Protein AF-A0A367U5B1-F1 (afdb_monomer_lite)

Secondary structure (DSSP, 8-state):
--HHHHHHHHHHHTT---HHHHHHHTT--HHHHHHHHTT----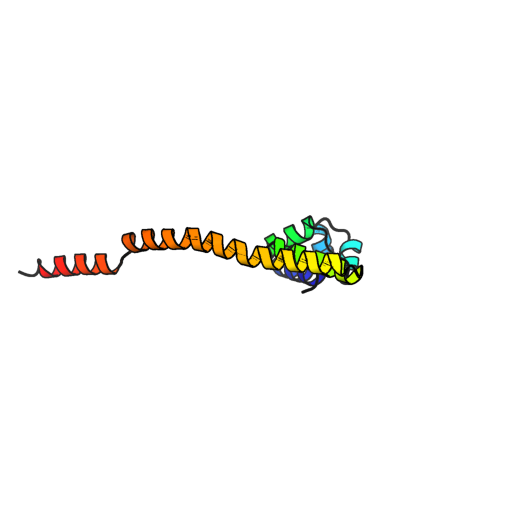HHHHHHHHHHHT--HHHHHHHHHHHHHHHHT-HHHHHHHHHHHHHHHHHHHHHHHHHHHHHHHHHHHHS-HHHHHHHHHHHHHHT--

InterPro domains:
  IPR001387 Cro/C1-type, helix-turn-helix domain [PF01381] (7-60)
  IPR001387 Cro/C1-type, helix-turn-helix domain [PS50943] (21-61)
  IPR010982 Lambda repressor-like, DNA-binding domain superfamily [G3DSA:1.10.260.40] (2-76)
  IPR010982 Lambda repressor-like, DNA-binding domain superfamily [SSF47413] (5-62)

Radius of gyration: 25.12 Å; chains: 1; bounding box: 67×59×39 Å

Foldseek 3Di:
DAQLVLLVLLCVLVVHDDPVVSCVVLVHDPVQSVCSVVQAADDLVSLQVSCVSSVHDSLVSSLNRQLSVCVVVVVPVSNVVSVVVSVVVVVVVVVVCCVVVVVVVVVVCVVPVPVVVVVVVVVVVVVVPD

Structure (mmCIF, N/CA/C/O backbone):
data_AF-A0A367U5B1-F1
#
_entry.id   AF-A0A367U5B1-F1
#
loop_
_atom_site.group_PDB
_atom_site.id
_atom_site.type_symbol
_atom_site.label_atom_id
_atom_site.label_alt_id
_atom_site.label_comp_id
_atom_site.label_asym_id
_atom_site.label_entity_id
_atom_site.label_seq_id
_atom_site.pdbx_PDB_ins_code
_atom_site.Cartn_x
_atom_site.Cartn_y
_atom_site.Cartn_z
_atom_site.occupancy
_atom_site.B_iso_or_equiv
_atom_site.auth_seq_id
_atom_site.auth_comp_id
_atom_site.auth_asym_id
_atom_site.auth_atom_id
_atom_site.pdbx_PDB_model_num
ATOM 1 N N . MET A 1 1 ? -2.451 7.354 -9.451 1.00 80.94 1 MET A N 1
ATOM 2 C CA . MET A 1 1 ? -2.624 7.050 -8.018 1.00 80.94 1 MET A CA 1
ATOM 3 C C . MET A 1 1 ? -1.299 7.280 -7.313 1.00 80.94 1 MET A C 1
ATOM 5 O O . MET A 1 1 ? -0.272 6.917 -7.873 1.00 80.94 1 MET A O 1
ATOM 9 N N . LYS A 1 2 ? -1.303 7.927 -6.149 1.00 92.31 2 LYS A N 1
ATOM 10 C CA . LYS A 1 2 ? -0.135 8.187 -5.298 1.00 92.31 2 LYS A CA 1
ATOM 11 C C . LYS A 1 2 ? -0.117 7.231 -4.098 1.00 92.31 2 LYS A C 1
ATOM 13 O O . LYS A 1 2 ? -1.170 6.721 -3.720 1.00 92.31 2 LYS A O 1
ATOM 18 N N . PRO A 1 3 ? 1.035 7.042 -3.429 1.00 95.81 3 PRO A N 1
ATOM 19 C CA . PRO A 1 3 ? 1.119 6.202 -2.231 1.00 95.81 3 PRO A CA 1
ATOM 20 C C . PRO A 1 3 ? 0.156 6.613 -1.107 1.00 95.81 3 PRO A C 1
ATOM 22 O O . PRO A 1 3 ? -0.369 5.759 -0.402 1.00 95.81 3 PRO A O 1
ATOM 25 N N . TYR A 1 4 ? -0.115 7.912 -0.949 1.00 96.75 4 TYR A N 1
ATOM 26 C CA . TYR A 1 4 ? -1.077 8.386 0.048 1.00 96.75 4 TYR A CA 1
ATOM 27 C C . TYR A 1 4 ? -2.526 7.989 -0.285 1.00 96.75 4 TYR A C 1
ATOM 29 O O . TYR A 1 4 ? -3.295 7.702 0.627 1.00 96.75 4 TYR A O 1
ATOM 37 N N . ASP A 1 5 ? -2.882 7.851 -1.565 1.00 96.62 5 ASP A N 1
ATOM 38 C CA . ASP A 1 5 ? -4.222 7.406 -1.969 1.00 96.62 5 ASP A CA 1
ATOM 39 C C . ASP A 1 5 ? -4.493 5.964 -1.494 1.00 96.62 5 ASP A C 1
ATOM 41 O O . ASP A 1 5 ? -5.621 5.628 -1.140 1.00 96.62 5 ASP A O 1
ATOM 45 N N . LEU A 1 6 ? -3.457 5.113 -1.418 1.00 96.44 6 LEU A N 1
ATOM 46 C CA . LEU A 1 6 ? -3.562 3.758 -0.854 1.00 96.44 6 LEU A CA 1
ATOM 47 C C . LEU A 1 6 ? -3.936 3.805 0.636 1.00 96.44 6 LEU A C 1
ATOM 49 O O . LEU A 1 6 ? -4.793 3.048 1.090 1.00 96.44 6 LEU A O 1
ATOM 53 N N . ILE A 1 7 ? -3.340 4.734 1.392 1.00 96.56 7 ILE A N 1
ATOM 54 C CA . ILE A 1 7 ? -3.664 4.968 2.808 1.00 96.56 7 ILE A CA 1
ATOM 55 C C . ILE A 1 7 ? -5.114 5.446 2.946 1.00 96.56 7 ILE A C 1
ATOM 57 O O . ILE A 1 7 ? -5.822 5.014 3.856 1.00 96.56 7 ILE A O 1
ATOM 61 N N . GLU A 1 8 ? -5.582 6.320 2.055 1.00 96.88 8 GLU A N 1
ATOM 62 C CA . GLU A 1 8 ? -6.962 6.808 2.092 1.00 96.88 8 GLU A CA 1
ATOM 63 C C . GLU A 1 8 ? -7.980 5.714 1.774 1.00 96.88 8 GLU A C 1
ATOM 65 O O . GLU A 1 8 ? -8.981 5.597 2.485 1.00 96.88 8 GLU A O 1
ATOM 70 N N . GLN A 1 9 ? -7.708 4.865 0.785 1.00 96.69 9 GLN A N 1
ATOM 71 C CA . GLN A 1 9 ? -8.562 3.715 0.484 1.00 96.69 9 GLN A CA 1
ATOM 72 C C . GLN A 1 9 ? -8.572 2.700 1.628 1.00 96.69 9 GLN A C 1
ATOM 74 O O . GLN A 1 9 ? -9.640 2.226 2.018 1.00 96.69 9 GLN A O 1
ATOM 79 N N . TYR A 1 10 ? -7.415 2.424 2.235 1.00 96.69 10 TYR A N 1
ATOM 80 C CA . TYR A 1 10 ? -7.322 1.586 3.432 1.00 96.69 10 TYR A CA 1
ATOM 81 C C . TYR A 1 10 ? -8.174 2.149 4.577 1.00 96.69 10 TYR A C 1
ATOM 83 O O . TYR A 1 10 ? -8.984 1.438 5.178 1.00 96.69 10 TYR A O 1
ATOM 91 N N . LYS A 1 11 ? -8.041 3.455 4.837 1.00 96.19 11 LYS A N 1
ATOM 92 C CA . LYS A 1 11 ? -8.796 4.188 5.862 1.00 96.19 11 LYS A CA 1
ATOM 93 C C . LYS A 1 11 ? -10.302 4.055 5.647 1.00 96.19 11 LYS A C 1
ATOM 95 O O . LYS A 1 11 ? -11.025 3.750 6.594 1.00 96.19 11 LYS A O 1
ATOM 100 N N . GLN A 1 12 ? -10.763 4.234 4.410 1.00 96.31 12 GLN A N 1
ATOM 101 C CA . GLN A 1 12 ? -12.170 4.074 4.038 1.00 96.31 12 GLN A CA 1
ATOM 102 C C . GLN A 1 12 ? -12.644 2.628 4.226 1.00 96.31 12 GLN A C 1
ATOM 104 O O . GLN A 1 12 ? -13.667 2.404 4.870 1.00 96.31 12 GLN A O 1
ATOM 109 N N . LYS A 1 13 ? -11.881 1.643 3.738 1.00 95.75 13 LYS A N 1
ATOM 110 C CA . LYS A 1 13 ? -12.228 0.215 3.814 1.00 95.75 13 LYS A CA 1
ATOM 111 C C . LYS A 1 13 ? -12.357 -0.289 5.252 1.00 95.75 13 LYS A C 1
ATOM 113 O O . LYS A 1 13 ? -13.244 -1.084 5.545 1.00 95.75 13 LYS A O 1
ATOM 118 N N . LYS A 1 14 ? -11.491 0.185 6.150 1.00 95.06 14 LYS A N 1
ATOM 119 C CA . LYS A 1 14 ? -11.511 -0.150 7.583 1.00 95.06 14 LYS A CA 1
ATOM 120 C C . LYS A 1 14 ? -12.458 0.729 8.411 1.00 95.06 14 LYS A C 1
ATOM 122 O O . LYS A 1 14 ? -12.608 0.491 9.605 1.00 95.06 14 LYS A O 1
ATOM 127 N N . GLY A 1 15 ? -13.084 1.749 7.818 1.00 94.69 15 GLY A N 1
ATOM 128 C CA . GLY A 1 15 ? -13.951 2.688 8.542 1.00 94.69 15 GLY A CA 1
ATOM 129 C C . GLY A 1 15 ? -13.205 3.553 9.567 1.00 94.69 15 GLY A C 1
ATOM 130 O O . GLY A 1 15 ? -13.787 3.996 10.560 1.00 94.69 15 GLY A O 1
ATOM 131 N N . LEU A 1 16 ? -11.908 3.790 9.358 1.00 95.19 16 LEU A N 1
ATOM 132 C CA . LEU A 1 16 ? -11.067 4.550 10.277 1.00 95.19 16 LEU A CA 1
ATOM 133 C C . LEU A 1 16 ? -11.271 6.055 10.080 1.00 95.19 16 LEU A C 1
ATOM 135 O O . LEU A 1 16 ? -11.315 6.566 8.965 1.00 95.19 16 LEU A O 1
ATOM 139 N N . ARG A 1 17 ? -11.353 6.797 11.189 1.00 91.62 17 ARG A N 1
ATOM 140 C CA . ARG A 1 17 ? -11.651 8.242 11.168 1.00 91.62 17 ARG A CA 1
ATOM 141 C C . ARG A 1 17 ? -10.422 9.149 11.144 1.00 91.62 17 ARG A C 1
ATOM 143 O O . ARG A 1 17 ? -10.571 10.359 11.026 1.00 91.62 17 ARG A O 1
ATOM 150 N N . SER A 1 18 ? -9.214 8.605 11.305 1.00 94.00 18 SER A N 1
ATOM 151 C CA . SER A 1 18 ? -7.999 9.423 11.360 1.00 94.00 18 SER A CA 1
ATOM 152 C C . SER A 1 18 ? -6.770 8.703 10.827 1.00 94.00 18 SER A C 1
ATOM 154 O O . SER A 1 18 ? -6.632 7.490 10.973 1.00 94.00 18 SER A O 1
ATOM 156 N N . ASP A 1 19 ? -5.834 9.485 10.299 1.00 92.75 19 ASP A N 1
ATOM 157 C CA . ASP A 1 19 ? -4.525 9.013 9.843 1.00 92.75 19 ASP A CA 1
ATOM 158 C C . ASP A 1 19 ? -3.713 8.399 10.998 1.00 92.75 19 ASP A C 1
ATOM 160 O O . ASP A 1 19 ? -2.970 7.444 10.807 1.00 92.75 19 ASP A O 1
ATOM 164 N N . ASN A 1 20 ? -3.921 8.879 12.229 1.00 93.38 20 ASN A N 1
ATOM 165 C CA . ASN A 1 20 ? -3.318 8.295 13.429 1.00 93.38 20 ASN A CA 1
ATOM 166 C C . ASN A 1 20 ? -3.839 6.884 13.731 1.00 93.38 20 ASN A C 1
ATOM 168 O O . ASN A 1 20 ? -3.088 6.057 14.244 1.00 93.38 20 ASN A O 1
ATOM 172 N N . ALA A 1 21 ? -5.113 6.609 13.439 1.00 95.38 21 ALA A N 1
ATOM 173 C CA . ALA A 1 21 ? -5.674 5.271 13.595 1.00 95.38 21 ALA A CA 1
ATOM 174 C C . ALA A 1 21 ? -5.093 4.315 12.545 1.00 95.38 21 ALA A C 1
ATOM 176 O O . ALA A 1 21 ? -4.710 3.202 12.890 1.00 95.38 21 ALA A O 1
ATOM 177 N N . VAL A 1 22 ? -4.929 4.790 11.305 1.00 95.94 22 VAL A N 1
ATOM 178 C CA . VAL A 1 22 ? -4.253 4.032 10.239 1.00 95.94 22 VAL A CA 1
ATOM 179 C C . VAL A 1 22 ? -2.797 3.749 10.608 1.00 95.94 22 VAL A C 1
ATOM 181 O O . VAL A 1 22 ? -2.346 2.616 10.484 1.00 95.94 22 VAL A O 1
ATOM 184 N N . ALA A 1 23 ? -2.081 4.751 11.131 1.00 95.38 23 ALA A N 1
ATOM 185 C CA . ALA A 1 23 ? -0.707 4.595 11.601 1.00 95.38 23 ALA A CA 1
ATOM 186 C C . AL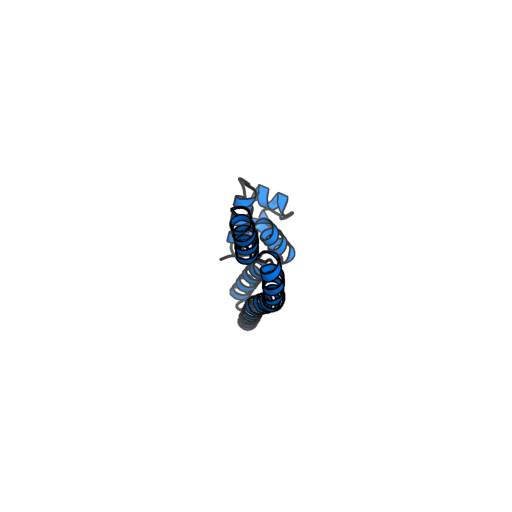A A 1 23 ? -0.600 3.467 12.637 1.00 95.38 23 ALA A C 1
ATOM 188 O O . ALA A 1 23 ? 0.244 2.587 12.517 1.00 95.38 23 ALA A O 1
ATOM 189 N N . LYS A 1 24 ? -1.507 3.458 13.623 1.00 95.25 24 LYS A N 1
ATOM 190 C CA . LYS A 1 24 ? -1.534 2.439 14.675 1.00 95.25 24 LYS A CA 1
ATOM 191 C C . LYS A 1 24 ? -1.811 1.038 14.125 1.00 95.25 24 LYS A C 1
ATOM 193 O O . LYS A 1 24 ? -1.158 0.101 14.568 1.00 95.25 24 LYS A O 1
ATOM 198 N N . GLU A 1 25 ? -2.753 0.891 13.194 1.00 94.69 25 GLU A N 1
ATOM 199 C CA . GLU A 1 25 ? -3.059 -0.417 12.598 1.00 94.69 25 GLU A CA 1
ATOM 200 C C . GLU A 1 25 ? -1.913 -0.965 11.748 1.00 94.69 25 GLU A C 1
ATOM 202 O O . GLU A 1 25 ? -1.595 -2.144 11.850 1.00 94.69 25 GLU A O 1
ATOM 207 N N . LEU A 1 26 ? -1.271 -0.114 10.946 1.00 93.31 26 LEU A N 1
ATOM 208 C CA . LEU A 1 26 ? -0.163 -0.515 10.075 1.00 93.31 26 LEU A CA 1
ATOM 209 C C . LEU A 1 26 ? 1.188 -0.580 10.809 1.00 93.31 26 LEU A C 1
ATOM 211 O O . LEU A 1 26 ? 2.218 -0.802 10.181 1.00 93.31 26 LEU A O 1
ATOM 215 N N . GLY A 1 27 ? 1.223 -0.331 12.124 1.00 94.81 27 GLY A N 1
ATOM 216 C CA . GLY A 1 27 ? 2.474 -0.267 12.890 1.00 94.81 27 GLY A CA 1
ATOM 217 C C . GLY A 1 27 ? 3.405 0.878 12.465 1.00 94.81 27 GLY A C 1
ATOM 218 O O . GLY A 1 27 ? 4.607 0.839 12.721 1.00 94.81 27 GLY A O 1
ATOM 219 N N . LEU A 1 28 ? 2.865 1.908 11.812 1.00 95.00 28 LEU A N 1
ATOM 220 C CA . LEU A 1 28 ? 3.591 3.076 11.331 1.00 95.00 28 LEU A CA 1
ATOM 221 C C . LEU A 1 28 ? 3.586 4.203 12.367 1.00 95.00 28 LEU A C 1
ATOM 223 O O . LEU A 1 28 ? 2.649 4.392 13.144 1.00 95.00 28 LEU A O 1
ATOM 227 N N . THR A 1 29 ? 4.629 5.030 12.342 1.00 96.12 29 THR A N 1
ATOM 228 C CA . THR A 1 29 ? 4.634 6.271 13.122 1.00 96.12 29 THR A CA 1
ATOM 229 C C . THR A 1 29 ? 3.768 7.335 12.444 1.00 96.12 29 THR A C 1
ATOM 231 O O . THR A 1 29 ? 3.573 7.336 11.227 1.00 96.12 29 THR A O 1
ATOM 234 N N . ARG A 1 30 ? 3.293 8.320 13.217 1.00 94.62 30 ARG A N 1
ATOM 235 C CA . ARG A 1 30 ? 2.586 9.490 12.658 1.00 94.62 30 ARG A CA 1
ATOM 236 C C . ARG A 1 30 ? 3.449 10.250 11.646 1.00 94.62 30 ARG A C 1
ATOM 238 O O . ARG A 1 30 ? 2.947 10.722 10.631 1.00 94.62 30 ARG A O 1
ATOM 245 N N . GLY A 1 31 ? 4.753 10.331 11.922 1.00 94.56 31 GLY A N 1
ATOM 246 C CA . GLY A 1 31 ? 5.738 10.926 11.024 1.00 94.56 31 GLY A CA 1
ATOM 247 C C . GLY A 1 31 ? 5.844 10.174 9.699 1.00 94.56 31 GLY A C 1
ATOM 248 O O . GLY A 1 31 ? 5.903 10.818 8.659 1.00 94.56 31 GLY A O 1
ATOM 249 N N . ALA A 1 32 ? 5.777 8.838 9.714 1.00 94.56 32 ALA A N 1
ATOM 250 C CA . ALA A 1 32 ? 5.778 8.035 8.493 1.00 94.56 32 ALA A CA 1
ATOM 251 C C . ALA A 1 32 ? 4.542 8.314 7.622 1.00 94.56 32 ALA A C 1
ATOM 253 O O . ALA A 1 32 ? 4.689 8.572 6.431 1.00 94.56 32 ALA A O 1
ATOM 254 N N . ILE A 1 33 ? 3.337 8.361 8.206 1.00 95.56 33 ILE A N 1
ATOM 255 C CA . ILE A 1 33 ? 2.120 8.717 7.450 1.00 95.56 33 ILE A CA 1
ATOM 256 C C . ILE A 1 33 ? 2.211 10.140 6.885 1.00 95.56 33 ILE A C 1
ATOM 258 O O . ILE A 1 33 ? 1.886 10.366 5.719 1.00 95.56 33 ILE A O 1
ATOM 262 N N . SER A 1 34 ? 2.696 11.094 7.685 1.00 95.38 34 SER A N 1
ATOM 263 C CA . SER A 1 34 ? 2.910 12.474 7.235 1.00 95.38 34 SER A CA 1
ATOM 264 C C . SER A 1 34 ? 3.916 12.548 6.082 1.00 95.38 34 SER A C 1
ATOM 266 O O . SER A 1 34 ? 3.664 13.204 5.074 1.00 95.38 34 SER A O 1
ATOM 268 N N . ALA A 1 35 ? 5.025 11.809 6.169 1.00 94.62 35 ALA A N 1
ATOM 269 C CA . ALA A 1 35 ? 6.011 11.734 5.098 1.00 94.62 35 ALA A CA 1
ATOM 270 C C . ALA A 1 35 ? 5.382 11.219 3.799 1.00 94.62 35 ALA A C 1
ATOM 272 O O . ALA A 1 35 ? 5.584 11.827 2.751 1.00 94.62 35 ALA A O 1
ATOM 273 N N . VAL A 1 36 ? 4.565 10.161 3.861 1.00 95.25 36 VAL A N 1
ATOM 274 C CA . VAL A 1 36 ? 3.840 9.634 2.690 1.00 95.25 36 VAL A CA 1
ATOM 275 C C . VAL A 1 36 ? 2.870 10.670 2.115 1.00 95.25 36 VAL A C 1
ATOM 277 O O . VAL A 1 36 ? 2.826 10.866 0.901 1.00 95.25 36 VAL A O 1
ATOM 280 N N . LYS A 1 37 ? 2.148 11.401 2.972 1.00 93.88 37 LYS A N 1
ATOM 281 C CA . LYS A 1 37 ? 1.249 12.494 2.564 1.00 93.88 37 LYS A CA 1
ATOM 282 C C . LYS A 1 37 ? 1.971 13.599 1.790 1.00 93.88 37 LYS A C 1
ATOM 284 O O . LYS A 1 37 ? 1.415 14.159 0.849 1.00 93.88 37 LYS A O 1
ATOM 289 N N . HIS A 1 38 ? 3.221 13.877 2.150 1.00 92.88 38 HIS A N 1
ATOM 290 C CA . HIS A 1 38 ? 4.076 14.866 1.492 1.00 92.88 38 HIS A CA 1
ATOM 291 C C . HIS A 1 38 ? 4.936 14.284 0.356 1.00 92.88 38 HIS A C 1
ATOM 293 O O . HIS A 1 38 ? 5.942 14.874 -0.029 1.00 92.88 38 HIS A O 1
ATOM 299 N N . GLY A 1 39 ? 4.533 13.143 -0.212 1.00 88.44 39 GLY A N 1
ATOM 300 C CA . GLY A 1 39 ? 5.176 12.545 -1.384 1.00 88.44 39 GLY A CA 1
ATOM 301 C C . GLY A 1 39 ? 6.184 11.442 -1.066 1.00 88.44 39 GLY A C 1
ATOM 302 O O . GLY A 1 39 ? 6.797 10.904 -1.980 1.00 88.44 39 GLY A O 1
ATOM 303 N N . GLY A 1 40 ? 6.355 11.065 0.200 1.00 91.81 40 GLY A N 1
ATOM 304 C CA . GLY A 1 40 ? 7.078 9.858 0.592 1.00 91.81 40 GLY A CA 1
ATOM 305 C C . GLY A 1 40 ? 6.435 8.578 0.042 1.00 91.81 40 GLY A C 1
ATOM 306 O O . GLY A 1 40 ? 5.302 8.576 -0.437 1.00 91.81 40 GLY A O 1
ATOM 307 N N . SER A 1 41 ? 7.160 7.464 0.127 1.00 92.94 41 SER A N 1
ATOM 308 C CA . SER A 1 41 ? 6.655 6.143 -0.262 1.00 92.94 41 SER A CA 1
ATOM 309 C C . SER A 1 41 ? 6.454 5.252 0.959 1.00 92.94 41 SER A C 1
ATOM 311 O O . SER A 1 41 ? 7.096 5.441 1.993 1.00 92.94 41 SER A O 1
ATOM 313 N N . LEU A 1 42 ? 5.586 4.254 0.820 1.00 94.12 42 LEU A N 1
ATOM 314 C CA . LEU A 1 42 ? 5.455 3.167 1.786 1.00 94.12 42 LEU A CA 1
ATOM 315 C C . LEU A 1 42 ? 6.576 2.136 1.589 1.00 94.12 42 LEU A C 1
ATOM 317 O O . LEU A 1 42 ? 7.190 2.068 0.518 1.00 94.12 42 LEU A O 1
ATOM 321 N N . SER A 1 43 ? 6.832 1.325 2.619 1.00 94.19 43 SER A N 1
ATOM 322 C CA . SER A 1 43 ? 7.627 0.104 2.450 1.00 94.19 43 SER A CA 1
ATOM 323 C C . SER A 1 43 ? 6.843 -0.933 1.637 1.00 94.19 43 SER A C 1
ATOM 325 O O . SER A 1 43 ? 5.621 -0.828 1.502 1.00 94.19 43 SER A O 1
ATOM 327 N N . VAL A 1 44 ? 7.540 -1.935 1.099 1.00 93.50 44 VAL A N 1
ATOM 328 C CA . VAL A 1 44 ? 6.919 -2.994 0.285 1.00 93.50 44 VAL A CA 1
ATOM 329 C C . VAL A 1 44 ? 5.887 -3.764 1.107 1.00 93.50 44 VAL A C 1
ATOM 331 O O . VAL A 1 44 ? 4.779 -3.998 0.641 1.00 93.50 44 VAL A O 1
ATOM 334 N N . GLU A 1 45 ? 6.217 -4.072 2.357 1.00 94.75 45 GLU A N 1
ATOM 335 C CA . GLU A 1 45 ? 5.386 -4.835 3.291 1.00 94.75 45 GLU A CA 1
ATOM 336 C C . GLU A 1 45 ? 4.096 -4.079 3.629 1.00 94.75 45 GLU A C 1
ATOM 338 O O . GLU A 1 45 ? 3.008 -4.654 3.641 1.00 94.75 45 GLU A O 1
ATOM 343 N N . ASN A 1 46 ? 4.201 -2.764 3.846 1.00 96.31 46 ASN A N 1
ATOM 344 C CA . ASN A 1 46 ? 3.044 -1.919 4.128 1.00 96.31 46 ASN A CA 1
ATOM 345 C C . ASN A 1 46 ? 2.148 -1.752 2.899 1.00 96.31 46 ASN A C 1
ATOM 347 O O . ASN A 1 46 ? 0.928 -1.827 3.019 1.00 96.31 46 ASN A O 1
ATOM 351 N N . ALA A 1 47 ? 2.741 -1.551 1.719 1.00 95.94 47 ALA A N 1
ATOM 352 C CA . ALA A 1 47 ? 1.995 -1.475 0.466 1.00 95.94 47 ALA A CA 1
ATOM 353 C C . ALA A 1 47 ? 1.244 -2.786 0.183 1.00 95.94 47 ALA A C 1
ATOM 355 O O . ALA A 1 47 ? 0.066 -2.748 -0.165 1.00 95.94 47 ALA A O 1
ATOM 356 N N . TRP A 1 48 ? 1.898 -3.927 0.411 1.00 95.94 48 TRP A N 1
ATOM 357 C CA . TRP A 1 48 ? 1.301 -5.254 0.278 1.00 95.94 48 TRP A CA 1
ATOM 358 C C . TRP A 1 48 ? 0.125 -5.451 1.240 1.00 95.94 48 TRP A C 1
ATOM 360 O O . TRP A 1 48 ? -0.978 -5.778 0.814 1.00 95.94 48 TRP A O 1
ATOM 370 N N . THR A 1 49 ? 0.334 -5.167 2.527 1.00 95.94 49 THR A N 1
ATOM 371 C CA . THR A 1 49 ? -0.707 -5.290 3.564 1.00 95.94 49 THR A CA 1
ATOM 372 C C . THR A 1 49 ? -1.922 -4.416 3.250 1.00 95.94 49 THR A C 1
ATOM 374 O O . THR A 1 49 ? -3.068 -4.839 3.405 1.00 95.94 49 THR A O 1
ATOM 377 N N . ILE A 1 50 ? -1.692 -3.184 2.784 1.00 96.62 50 ILE A N 1
ATOM 378 C CA . ILE A 1 50 ? -2.777 -2.294 2.368 1.00 96.62 50 ILE A CA 1
ATOM 379 C C . ILE A 1 50 ? -3.551 -2.900 1.193 1.00 96.62 50 ILE A C 1
ATOM 381 O O . ILE A 1 50 ? -4.783 -2.906 1.236 1.00 96.62 50 ILE A O 1
ATOM 385 N N . ALA A 1 51 ? -2.849 -3.422 0.182 1.00 95.69 51 ALA A N 1
ATOM 38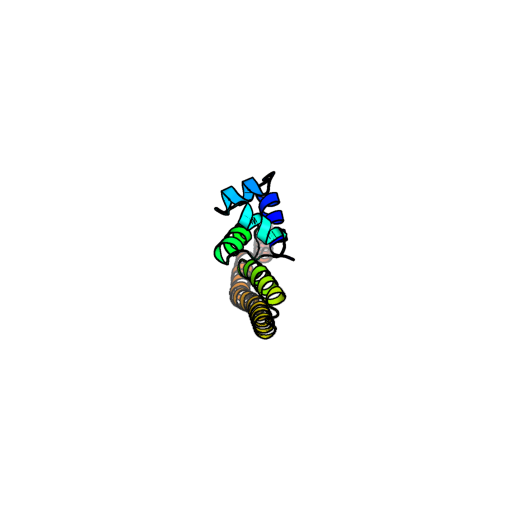6 C CA . ALA A 1 51 ? -3.446 -4.008 -1.015 1.00 95.69 51 ALA A CA 1
ATOM 387 C C . ALA A 1 51 ? -4.394 -5.168 -0.685 1.00 95.69 51 ALA A C 1
ATOM 389 O O . ALA A 1 51 ? -5.539 -5.173 -1.140 1.00 95.69 51 ALA A O 1
ATOM 390 N N . GLU A 1 52 ? -3.957 -6.085 0.183 1.00 94.25 52 GLU A N 1
ATOM 391 C CA . GLU A 1 52 ? -4.762 -7.227 0.634 1.00 94.25 52 GLU A CA 1
ATOM 392 C C . GLU A 1 52 ? -6.076 -6.784 1.286 1.00 94.25 52 GLU A C 1
ATOM 394 O O . GLU A 1 52 ? -7.130 -7.375 1.053 1.00 94.25 52 GLU A O 1
ATOM 399 N N . VAL A 1 53 ? -6.044 -5.704 2.069 1.00 95.62 53 VAL A N 1
ATOM 400 C CA . VAL A 1 53 ? -7.239 -5.182 2.742 1.00 95.62 53 VAL A CA 1
ATOM 401 C C . VAL A 1 53 ? -8.190 -4.488 1.770 1.00 95.62 53 VAL A C 1
ATOM 403 O O . VAL A 1 53 ? -9.409 -4.664 1.871 1.00 95.62 53 VAL A O 1
ATOM 406 N N . ILE A 1 54 ? -7.670 -3.676 0.848 1.00 95.31 54 ILE A N 1
ATOM 407 C CA . ILE A 1 54 ? -8.511 -2.936 -0.106 1.00 95.31 54 ILE A CA 1
ATOM 408 C C . ILE A 1 54 ? -8.993 -3.814 -1.270 1.00 95.31 54 ILE A C 1
ATOM 410 O O . ILE A 1 54 ? -9.950 -3.433 -1.943 1.00 95.31 54 ILE A O 1
ATOM 414 N N . GLY A 1 55 ? -8.412 -5.006 -1.448 1.00 90.56 55 GLY A N 1
ATOM 415 C CA . GLY A 1 55 ? -8.718 -5.928 -2.545 1.00 90.56 55 GLY A CA 1
ATOM 416 C C . GLY A 1 55 ? -8.034 -5.545 -3.860 1.00 90.56 55 GLY A C 1
ATOM 417 O O . GLY A 1 55 ? -8.578 -5.813 -4.926 1.00 90.56 55 GLY A O 1
ATOM 418 N N . MET A 1 56 ? -6.880 -4.879 -3.779 1.00 90.94 56 MET A N 1
ATOM 419 C CA . MET A 1 56 ? -6.021 -4.532 -4.915 1.00 90.94 56 MET A CA 1
ATOM 420 C C . MET A 1 56 ? -4.933 -5.597 -5.077 1.00 90.94 56 MET A C 1
ATOM 422 O O . MET A 1 56 ? -4.521 -6.207 -4.091 1.00 90.94 56 MET A O 1
ATOM 426 N N . ASP A 1 57 ? -4.434 -5.797 -6.299 1.00 89.50 57 ASP A N 1
ATOM 427 C CA . ASP A 1 57 ? -3.249 -6.630 -6.524 1.00 89.50 57 ASP A CA 1
ATOM 428 C C . ASP A 1 57 ? -2.048 -6.059 -5.736 1.00 89.50 57 ASP A C 1
ATOM 430 O O . ASP A 1 57 ? -1.668 -4.899 -5.947 1.00 89.50 57 ASP A O 1
ATOM 434 N N . PRO A 1 58 ? -1.412 -6.833 -4.835 1.00 91.31 58 PRO A N 1
ATOM 435 C CA . PRO A 1 58 ? -0.237 -6.370 -4.105 1.00 91.31 58 PRO A CA 1
ATOM 436 C C . PRO A 1 58 ? 0.900 -5.879 -5.004 1.00 91.31 58 PRO A C 1
ATOM 438 O O . PRO A 1 58 ? 1.600 -4.927 -4.642 1.00 91.31 58 PRO A O 1
ATOM 441 N N . ALA A 1 59 ? 1.066 -6.462 -6.195 1.00 88.12 59 ALA A N 1
ATOM 442 C CA . ALA A 1 59 ? 2.068 -6.005 -7.154 1.00 88.12 59 ALA A CA 1
ATOM 443 C C . ALA A 1 59 ? 1.792 -4.570 -7.633 1.00 88.12 59 ALA A C 1
ATOM 445 O O . ALA A 1 59 ? 2.730 -3.785 -7.798 1.00 88.12 59 ALA A O 1
ATOM 446 N N . GLU A 1 60 ? 0.520 -4.201 -7.801 1.00 89.38 60 GLU A N 1
ATOM 447 C CA . GLU A 1 60 ? 0.098 -2.851 -8.185 1.00 89.38 60 GLU A CA 1
ATOM 448 C C . GLU A 1 60 ? 0.379 -1.833 -7.082 1.00 89.38 60 GLU A C 1
ATOM 450 O O . GLU A 1 60 ? 0.999 -0.798 -7.342 1.00 89.38 60 GLU A O 1
ATOM 455 N N . ALA A 1 61 ? 0.039 -2.148 -5.832 1.00 93.00 61 ALA A N 1
ATOM 456 C CA . ALA A 1 61 ? 0.327 -1.262 -4.705 1.00 93.00 61 ALA A CA 1
ATOM 457 C C . ALA A 1 61 ? 1.836 -1.015 -4.524 1.00 93.00 61 ALA A C 1
ATOM 459 O O . ALA A 1 61 ? 2.274 0.121 -4.295 1.00 93.00 61 ALA A O 1
ATOM 460 N N . VAL A 1 62 ? 2.655 -2.063 -4.667 1.00 92.06 62 VAL A N 1
ATOM 461 C CA . VAL A 1 62 ? 4.121 -1.950 -4.610 1.00 92.06 62 VAL A CA 1
ATOM 462 C C . VAL A 1 62 ? 4.654 -1.126 -5.782 1.00 92.06 62 VAL A C 1
ATOM 464 O O . VAL A 1 62 ? 5.508 -0.258 -5.576 1.00 92.06 62 VAL A O 1
ATOM 467 N N . ALA A 1 63 ? 4.135 -1.335 -6.994 1.00 88.44 63 ALA A N 1
ATOM 468 C CA . ALA A 1 63 ? 4.528 -0.568 -8.171 1.00 88.44 63 ALA A CA 1
ATOM 469 C C . ALA A 1 63 ? 4.221 0.927 -8.007 1.00 88.44 63 ALA A C 1
ATOM 471 O O . ALA A 1 63 ? 5.102 1.748 -8.260 1.00 88.44 63 ALA A O 1
ATOM 472 N N . ILE A 1 64 ? 3.036 1.289 -7.499 1.00 91.12 64 ILE A N 1
ATOM 473 C CA . ILE A 1 64 ? 2.672 2.684 -7.186 1.00 91.12 64 ILE A CA 1
ATOM 474 C C . ILE A 1 64 ? 3.719 3.319 -6.261 1.00 91.12 64 ILE A C 1
ATOM 476 O O . ILE A 1 64 ? 4.180 4.436 -6.506 1.00 91.12 64 ILE A O 1
ATOM 480 N N . CYS A 1 65 ? 4.142 2.596 -5.220 1.00 92.88 65 CYS A N 1
ATOM 481 C CA . CYS A 1 65 ? 5.142 3.088 -4.272 1.00 92.88 65 CYS A CA 1
ATOM 482 C C . CYS A 1 65 ? 6.527 3.257 -4.903 1.00 92.88 65 CYS A C 1
ATOM 484 O O . CYS A 1 65 ? 7.205 4.251 -4.632 1.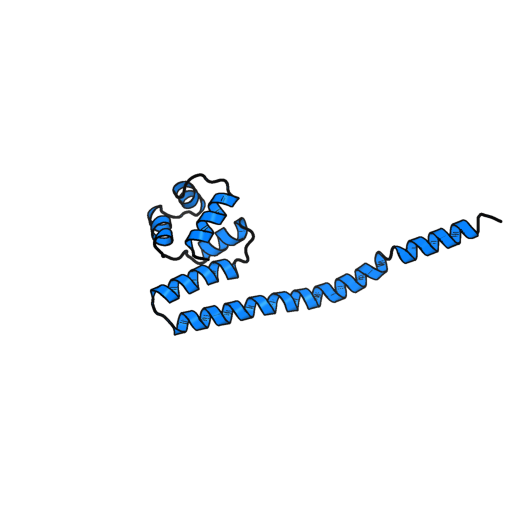00 92.88 65 CYS A O 1
ATOM 486 N N . LYS A 1 66 ? 6.951 2.312 -5.748 1.00 88.81 66 LYS A N 1
ATOM 487 C CA . LYS A 1 66 ? 8.267 2.336 -6.402 1.00 88.81 66 LYS A CA 1
ATOM 488 C C . LYS A 1 66 ? 8.365 3.374 -7.509 1.00 88.81 66 LYS A C 1
ATOM 490 O O . LYS A 1 66 ? 9.381 4.056 -7.591 1.00 88.81 66 LYS A O 1
ATOM 495 N N . ILE A 1 67 ? 7.306 3.551 -8.293 1.00 86.88 67 ILE A N 1
ATOM 496 C CA . ILE A 1 67 ? 7.227 4.607 -9.306 1.00 86.88 67 ILE A CA 1
ATOM 497 C C . ILE A 1 67 ? 7.315 5.976 -8.623 1.00 86.88 67 ILE A C 1
ATOM 499 O O . ILE A 1 67 ? 8.189 6.763 -8.968 1.00 86.88 67 ILE A O 1
ATOM 503 N N . ALA A 1 68 ? 6.521 6.219 -7.574 1.00 88.12 68 ALA A N 1
ATOM 504 C CA . ALA A 1 68 ? 6.571 7.479 -6.826 1.00 88.12 68 ALA A CA 1
ATOM 505 C C . ALA A 1 68 ? 7.930 7.733 -6.139 1.00 88.12 68 ALA A C 1
ATOM 507 O O . ALA A 1 68 ? 8.330 8.878 -5.926 1.00 88.12 68 ALA A O 1
ATOM 508 N N . GLN A 1 69 ? 8.650 6.673 -5.757 1.00 88.44 69 GLN A N 1
ATOM 509 C CA . GLN A 1 69 ? 10.012 6.786 -5.239 1.00 88.44 69 GLN A CA 1
ATOM 510 C C . GLN A 1 69 ? 10.997 7.205 -6.340 1.00 88.44 69 GLN A C 1
ATOM 512 O O . GLN A 1 69 ? 11.752 8.151 -6.125 1.00 88.44 69 GLN A O 1
ATOM 517 N N . ALA A 1 70 ? 10.957 6.541 -7.498 1.00 84.31 70 ALA A N 1
ATOM 518 C CA . ALA A 1 70 ? 11.845 6.810 -8.629 1.00 84.31 70 ALA A CA 1
ATOM 519 C C . ALA A 1 70 ? 11.639 8.216 -9.221 1.00 84.31 70 ALA A C 1
ATOM 521 O O . ALA A 1 70 ? 12.613 8.907 -9.517 1.00 84.31 70 ALA A O 1
ATOM 522 N N . GLU A 1 71 ? 10.386 8.679 -9.309 1.00 83.19 71 GLU A N 1
ATOM 523 C CA . GLU A 1 71 ? 10.048 10.041 -9.756 1.00 83.19 71 GLU A CA 1
ATOM 524 C C . GLU A 1 71 ? 10.698 11.118 -8.877 1.00 83.19 71 GLU A C 1
ATOM 526 O O . GLU A 1 71 ? 11.139 12.147 -9.381 1.00 83.19 71 GLU A O 1
ATOM 531 N N . ARG A 1 72 ? 10.804 10.881 -7.562 1.00 83.31 72 ARG A N 1
ATOM 532 C CA . ARG A 1 72 ? 11.451 11.823 -6.634 1.00 83.31 72 ARG A CA 1
ATOM 533 C C . ARG A 1 72 ? 12.967 11.784 -6.681 1.00 83.31 72 ARG A C 1
ATOM 535 O O . ARG A 1 72 ? 13.598 12.808 -6.449 1.00 83.31 72 ARG A O 1
ATOM 542 N N . SER A 1 73 ? 13.554 10.610 -6.896 1.00 83.06 73 SER A N 1
ATOM 543 C CA . SER A 1 73 ? 15.009 10.474 -6.969 1.00 83.06 73 SER A CA 1
ATOM 544 C C . SER A 1 73 ? 15.578 10.878 -8.328 1.00 83.06 73 SER A C 1
ATOM 546 O O . SER A 1 73 ? 16.790 10.799 -8.494 1.00 83.06 73 SER A O 1
ATOM 548 N N . HIS A 1 74 ? 14.731 11.296 -9.282 1.00 78.31 74 HIS A N 1
ATOM 549 C CA . HIS A 1 74 ? 15.103 11.522 -10.684 1.00 78.31 74 HIS A CA 1
ATOM 550 C C . HIS A 1 74 ? 15.833 10.313 -11.295 1.00 78.31 74 HIS A C 1
ATOM 552 O O . HIS A 1 74 ? 16.701 10.452 -12.154 1.00 78.31 74 HIS A O 1
ATOM 558 N N . ASP A 1 75 ? 15.483 9.112 -10.826 1.00 77.25 75 ASP A N 1
ATOM 559 C CA . ASP A 1 75 ? 16.061 7.860 -11.306 1.00 77.25 75 ASP A CA 1
ATOM 560 C C . ASP A 1 75 ? 15.253 7.373 -12.510 1.00 77.25 75 ASP A C 1
ATOM 562 O O . ASP A 1 75 ? 14.326 6.563 -12.401 1.00 77.25 75 ASP A O 1
ATOM 566 N N . GLU A 1 76 ? 15.582 7.940 -13.668 1.00 74.25 76 GLU A N 1
ATOM 567 C CA . GLU A 1 76 ? 14.903 7.656 -14.930 1.00 74.25 76 GLU A CA 1
ATOM 568 C C . GLU A 1 76 ? 15.052 6.175 -15.329 1.00 74.25 76 GLU A C 1
ATOM 570 O O . GLU A 1 76 ? 14.120 5.571 -15.864 1.00 74.25 76 GLU A O 1
ATOM 575 N N . GLU A 1 77 ? 16.193 5.551 -15.017 1.00 73.12 77 GLU A N 1
ATOM 576 C CA . GLU A 1 77 ? 16.455 4.140 -15.314 1.00 73.12 77 GLU A CA 1
ATOM 577 C C . GLU A 1 77 ? 15.602 3.222 -14.429 1.00 73.12 77 GLU A C 1
ATOM 579 O O . GLU A 1 77 ? 14.886 2.346 -14.935 1.00 73.12 77 GLU A O 1
ATOM 584 N N . GLY A 1 78 ? 15.585 3.472 -13.116 1.00 69.62 78 GLY A N 1
ATOM 585 C CA . GLY A 1 78 ? 14.739 2.748 -12.169 1.00 69.62 78 GLY A CA 1
ATOM 586 C C . GLY A 1 78 ? 13.252 2.857 -12.509 1.00 69.62 78 GLY A C 1
ATOM 587 O O . GLY A 1 78 ? 12.531 1.853 -12.485 1.00 69.62 78 GLY A O 1
ATOM 588 N N . LEU A 1 79 ? 12.786 4.043 -12.907 1.00 72.31 79 LEU A N 1
ATOM 589 C CA . LEU A 1 79 ? 11.401 4.275 -13.323 1.00 72.31 79 LEU A CA 1
ATOM 590 C C . LEU A 1 79 ? 11.003 3.395 -14.518 1.00 72.31 79 LEU A C 1
ATOM 592 O O . LEU A 1 79 ? 9.957 2.739 -14.490 1.00 72.31 79 LEU A O 1
ATOM 596 N N . GLN A 1 80 ? 11.831 3.360 -15.566 1.00 73.88 80 GLN A N 1
ATOM 597 C CA . GLN A 1 80 ? 11.561 2.568 -16.772 1.00 73.88 80 GLN A CA 1
ATOM 598 C C . GLN A 1 80 ? 11.560 1.068 -16.478 1.00 73.88 80 GLN A C 1
ATOM 600 O O . GLN A 1 80 ? 10.715 0.324 -16.981 1.00 73.88 80 GLN A O 1
ATOM 605 N N . VAL A 1 81 ? 12.470 0.624 -15.616 1.00 78.12 81 VAL A N 1
ATOM 606 C CA . VAL A 1 81 ? 12.559 -0.763 -15.170 1.00 78.12 81 VAL A CA 1
ATOM 607 C C . VAL A 1 81 ? 11.289 -1.202 -14.431 1.00 78.12 81 VAL A C 1
ATOM 609 O O . VAL A 1 81 ? 10.733 -2.262 -14.738 1.00 78.12 81 VAL A O 1
ATOM 612 N N . TRP A 1 82 ? 10.800 -0.396 -13.487 1.00 72.00 82 TRP A N 1
ATOM 613 C CA . TRP A 1 82 ? 9.577 -0.709 -12.742 1.00 72.00 82 TRP A CA 1
ATOM 614 C C . TRP A 1 82 ? 8.331 -0.655 -13.624 1.00 72.00 82 TRP A C 1
ATOM 616 O O . TRP A 1 82 ? 7.498 -1.560 -13.544 1.00 72.00 82 TRP A O 1
ATOM 626 N N . LYS A 1 83 ? 8.238 0.325 -14.532 1.00 75.56 83 LYS A N 1
ATOM 627 C CA . LYS A 1 83 ? 7.149 0.402 -15.519 1.00 75.56 83 LYS A CA 1
ATOM 628 C C . LYS A 1 83 ? 7.090 -0.847 -16.403 1.00 75.56 83 LYS A C 1
ATOM 630 O O . LYS A 1 83 ? 6.019 -1.432 -16.553 1.00 75.56 83 LYS A O 1
ATOM 635 N N . ARG A 1 84 ? 8.233 -1.307 -16.932 1.00 75.31 84 ARG A N 1
ATOM 636 C CA . ARG A 1 84 ? 8.304 -2.533 -17.753 1.00 75.31 84 ARG A CA 1
ATOM 637 C C . ARG A 1 84 ? 7.917 -3.784 -16.971 1.00 75.31 84 ARG A C 1
ATOM 639 O O . ARG A 1 84 ? 7.149 -4.601 -17.470 1.00 75.31 84 ARG A O 1
ATOM 646 N N . ARG A 1 85 ? 8.426 -3.940 -15.743 1.00 72.94 85 ARG A N 1
ATOM 647 C CA . ARG A 1 85 ? 8.096 -5.092 -14.886 1.00 72.94 85 ARG A CA 1
ATOM 648 C C . ARG A 1 85 ? 6.604 -5.154 -14.568 1.00 72.94 85 ARG A C 1
ATOM 650 O O . ARG A 1 85 ? 6.024 -6.231 -14.629 1.00 72.94 85 ARG A O 1
ATOM 657 N N . PHE A 1 86 ? 5.978 -4.009 -14.311 1.00 71.31 86 PHE A N 1
ATOM 658 C CA . PHE A 1 86 ? 4.547 -3.948 -14.028 1.00 71.31 86 PHE A CA 1
ATOM 659 C C . PHE A 1 86 ? 3.677 -4.344 -15.235 1.00 71.31 86 PHE A C 1
ATOM 661 O O . PHE A 1 86 ? 2.748 -5.137 -15.092 1.00 71.31 86 PHE A O 1
ATOM 668 N N . GLN A 1 87 ? 4.027 -3.877 -16.439 1.00 68.81 87 GLN A N 1
ATOM 669 C CA . GLN A 1 87 ? 3.337 -4.256 -17.683 1.00 68.81 87 GLN A CA 1
ATOM 670 C C . GLN A 1 87 ? 3.461 -5.755 -18.017 1.00 68.81 87 GLN A C 1
ATOM 672 O O . GLN A 1 87 ? 2.586 -6.324 -18.665 1.00 68.81 87 GLN A O 1
ATOM 677 N N . ALA A 1 88 ? 4.541 -6.413 -17.590 1.00 63.00 88 ALA A N 1
ATOM 678 C CA . ALA A 1 88 ? 4.743 -7.840 -17.837 1.00 63.00 88 ALA A CA 1
ATOM 679 C C . ALA A 1 88 ? 3.900 -8.738 -16.907 1.00 63.00 88 ALA A C 1
ATOM 681 O O . ALA A 1 88 ? 3.429 -9.796 -17.332 1.00 63.00 88 ALA A O 1
ATOM 682 N N . VAL A 1 89 ? 3.681 -8.326 -15.653 1.00 61.78 89 VAL A N 1
ATOM 683 C CA . VAL A 1 89 ? 2.909 -9.101 -14.659 1.00 61.78 89 VAL A CA 1
ATOM 684 C C . VAL A 1 89 ? 1.413 -9.111 -14.993 1.00 61.78 89 VAL A C 1
ATOM 686 O O . VAL A 1 89 ? 0.773 -10.160 -14.940 1.00 61.78 89 VAL A O 1
ATOM 689 N N . THR A 1 90 ? 0.870 -7.980 -15.446 1.00 58.56 90 THR A N 1
ATOM 690 C CA . THR A 1 90 ? -0.549 -7.854 -15.831 1.00 58.56 90 THR A CA 1
ATOM 691 C C . THR A 1 90 ? -0.927 -8.735 -17.027 1.00 58.56 90 THR A C 1
ATOM 693 O O . THR A 1 90 ? -2.031 -9.273 -17.066 1.00 58.56 90 THR A O 1
ATOM 696 N N . HIS A 1 91 ? -0.013 -8.959 -17.977 1.00 54.19 91 HIS A N 1
ATOM 697 C CA . HIS A 1 91 ? -0.269 -9.844 -19.121 1.00 54.19 91 HIS A CA 1
ATOM 698 C C . HIS A 1 91 ? -0.064 -11.337 -18.819 1.00 54.19 91 HIS A C 1
ATOM 700 O O . HIS A 1 91 ? -0.701 -12.178 -19.451 1.00 54.19 91 HIS A O 1
ATOM 706 N N . SER A 1 92 ? 0.812 -11.689 -17.876 1.00 54.28 92 SER A N 1
ATOM 707 C CA . SER A 1 92 ? 1.188 -13.088 -17.616 1.00 54.28 92 SER A CA 1
ATOM 708 C C . SER A 1 92 ? 0.228 -13.821 -16.676 1.00 54.28 92 SER A C 1
ATOM 710 O O . SER A 1 92 ? -0.003 -15.014 -16.851 1.00 54.28 92 SER A O 1
ATOM 712 N N . ALA A 1 93 ? -0.406 -13.131 -15.724 1.00 54.97 93 ALA A N 1
ATOM 713 C CA . ALA A 1 93 ? -1.425 -13.759 -14.881 1.00 54.97 93 ALA A CA 1
ATOM 714 C C . ALA A 1 93 ? -2.684 -14.141 -15.688 1.00 54.97 93 ALA A C 1
ATOM 716 O O . ALA A 1 93 ? -3.206 -15.248 -15.547 1.00 54.97 93 ALA A O 1
ATOM 717 N N . ALA A 1 94 ? -3.135 -13.267 -16.594 1.00 56.81 94 ALA A N 1
ATOM 718 C CA . ALA A 1 94 ? -4.321 -13.504 -17.418 1.00 56.81 94 ALA A CA 1
ATOM 719 C C . ALA A 1 94 ? -4.169 -14.715 -18.360 1.00 56.81 94 ALA A C 1
ATOM 721 O O . ALA A 1 94 ? -5.133 -15.450 -18.578 1.00 56.81 94 ALA A O 1
ATOM 722 N N . THR A 1 95 ? -2.966 -14.965 -18.888 1.00 58.94 95 THR A N 1
ATOM 723 C CA . THR A 1 95 ? -2.710 -16.113 -19.772 1.00 58.94 95 THR A CA 1
ATOM 724 C C . THR A 1 95 ? -2.711 -17.438 -19.018 1.00 58.94 95 THR A C 1
ATOM 726 O O . THR A 1 95 ? -3.298 -18.401 -19.506 1.00 58.94 95 THR A O 1
ATOM 729 N N . VAL A 1 96 ? -2.143 -17.500 -17.809 1.00 59.66 96 VAL A N 1
ATOM 730 C CA . VAL A 1 96 ? -2.164 -18.726 -16.989 1.00 59.66 96 VAL A CA 1
ATOM 731 C C . VAL A 1 96 ? -3.588 -19.068 -16.542 1.00 59.66 96 VAL A C 1
ATOM 733 O O . VAL A 1 96 ? -4.014 -20.214 -16.684 1.00 59.66 96 VAL A O 1
ATOM 736 N N . PHE A 1 97 ? -4.364 -18.082 -16.078 1.00 57.91 97 PHE A N 1
ATOM 737 C CA . PHE A 1 97 ? -5.768 -18.311 -15.718 1.00 57.91 97 PHE A CA 1
ATOM 738 C C . PHE A 1 97 ? -6.629 -18.681 -16.930 1.00 57.91 97 PHE A C 1
ATOM 740 O O . PHE A 1 97 ? -7.466 -19.573 -16.816 1.00 57.91 97 PHE A O 1
ATOM 747 N N . GLY A 1 98 ? -6.398 -18.075 -18.099 1.00 59.09 98 GLY A N 1
ATOM 748 C CA . GLY A 1 98 ? -7.071 -18.459 -19.341 1.00 59.09 98 GLY A CA 1
ATOM 749 C C . GLY A 1 98 ? -6.802 -19.916 -19.729 1.00 59.09 98 GLY A C 1
ATOM 750 O O . GLY A 1 98 ? -7.736 -20.651 -20.033 1.00 59.09 98 GLY A O 1
ATOM 751 N N . LEU A 1 99 ? -5.549 -20.372 -19.643 1.00 59.59 99 LEU A N 1
ATOM 752 C CA . LEU A 1 99 ? -5.173 -21.742 -20.014 1.00 59.59 99 LEU A CA 1
ATOM 753 C C . LEU A 1 99 ? -5.749 -22.818 -19.082 1.00 59.59 99 LEU A C 1
ATOM 755 O O . LEU A 1 99 ? -5.989 -23.931 -19.539 1.00 59.59 99 LEU A O 1
ATOM 759 N N . ILE A 1 100 ? -5.995 -22.504 -17.806 1.00 60.50 100 ILE A N 1
ATOM 760 C CA . ILE A 1 100 ? -6.586 -23.451 -16.843 1.00 60.50 100 ILE A CA 1
ATOM 761 C C . ILE A 1 100 ? -8.120 -23.362 -16.844 1.00 60.50 100 ILE A C 1
ATOM 763 O O . ILE A 1 100 ? -8.801 -24.382 -16.747 1.00 60.50 100 ILE A O 1
ATOM 767 N N . ALA A 1 101 ? -8.689 -22.163 -16.988 1.00 57.94 101 ALA A N 1
ATOM 768 C CA . ALA A 1 101 ? -10.136 -21.973 -16.955 1.00 57.94 101 ALA A CA 1
ATOM 769 C C . ALA A 1 101 ? -10.829 -22.503 -18.221 1.00 57.94 101 ALA A C 1
ATOM 771 O O . ALA A 1 101 ? -11.898 -23.095 -18.110 1.00 57.94 101 ALA A O 1
ATOM 772 N N . ILE A 1 102 ? -10.237 -22.338 -19.411 1.00 58.53 102 ILE A N 1
ATOM 773 C CA . ILE A 1 102 ? -10.834 -22.800 -20.680 1.00 58.53 102 ILE A CA 1
ATOM 774 C C . ILE A 1 102 ? -11.140 -24.315 -20.681 1.00 58.53 102 ILE A C 1
ATOM 776 O O . ILE A 1 102 ? -12.283 -24.667 -20.978 1.00 58.53 102 ILE A O 1
ATOM 780 N N . PRO A 1 103 ? -10.210 -25.226 -20.323 1.00 59.22 103 PRO A N 1
ATOM 781 C CA . PRO A 1 103 ? -10.530 -26.654 -20.261 1.00 59.22 103 PRO A CA 1
ATOM 782 C C . PRO A 1 103 ? -11.489 -26.996 -19.110 1.00 59.22 103 PRO A C 1
ATOM 784 O O . PRO A 1 103 ? -12.331 -27.876 -19.265 1.00 59.22 103 PRO A O 1
ATOM 787 N N . TYR A 1 104 ? -11.433 -26.268 -17.989 1.00 60.03 104 TYR A N 1
ATOM 788 C CA . TYR A 1 104 ? -12.337 -26.493 -16.858 1.00 60.03 104 TYR A CA 1
ATOM 789 C C . TYR A 1 104 ? -13.801 -26.160 -17.200 1.00 60.03 104 TYR A C 1
ATOM 791 O O . TYR A 1 104 ? -14.706 -26.920 -16.861 1.00 60.03 104 TYR A O 1
ATOM 799 N N . TRP A 1 105 ? -14.058 -25.070 -17.934 1.00 57.25 105 TRP A N 1
ATOM 800 C CA . TRP A 1 105 ? -15.410 -24.746 -18.410 1.00 57.25 105 TRP A CA 1
ATOM 801 C C . TRP A 1 105 ? -15.919 -25.736 -19.465 1.00 57.25 105 TRP A C 1
ATOM 803 O O . TRP A 1 105 ? -17.118 -26.014 -19.489 1.00 57.25 105 TRP A O 1
ATOM 813 N N . ALA A 1 106 ? -15.032 -26.304 -20.291 1.00 58.75 106 ALA A N 1
ATOM 814 C CA . ALA A 1 106 ? -15.401 -27.341 -21.254 1.00 58.75 106 ALA A CA 1
ATOM 815 C C . ALA A 1 106 ? -15.885 -28.629 -20.558 1.00 58.75 106 ALA A C 1
ATOM 817 O O . ALA A 1 106 ? -16.941 -29.148 -20.910 1.00 58.75 106 ALA A O 1
ATOM 818 N N . GLU A 1 107 ? -15.188 -29.103 -19.519 1.00 56.38 107 GLU A N 1
ATOM 819 C CA . GLU A 1 107 ? -15.606 -30.300 -18.763 1.00 56.38 107 GLU A CA 1
ATOM 820 C C . GLU A 1 107 ? -16.879 -30.085 -17.923 1.00 56.38 107 GLU A C 1
ATOM 822 O O . GLU A 1 107 ? -17.657 -31.019 -17.706 1.00 56.38 107 GLU A O 1
ATOM 827 N N . VAL A 1 108 ? -17.118 -28.865 -17.433 1.00 58.47 108 VAL A N 1
ATOM 828 C CA . VAL A 1 108 ? -18.305 -28.541 -16.621 1.00 58.47 108 VAL A CA 1
ATOM 829 C C . VAL A 1 108 ? -19.558 -28.343 -17.487 1.00 58.47 108 VAL A C 1
ATOM 831 O O . VAL A 1 108 ? -20.657 -28.702 -17.051 1.00 58.47 108 VAL A O 1
ATOM 834 N N . ALA A 1 109 ? -19.419 -27.843 -18.721 1.00 58.81 109 ALA A N 1
ATOM 835 C CA . ALA A 1 109 ? -20.537 -27.663 -19.652 1.00 58.81 109 ALA A CA 1
ATOM 836 C C . ALA A 1 109 ? -21.232 -28.990 -20.011 1.00 58.81 109 ALA A C 1
ATOM 838 O O . ALA A 1 109 ? -22.463 -29.045 -20.032 1.00 58.81 109 ALA A O 1
ATOM 839 N N . ASP A 1 110 ? -20.471 -30.074 -20.192 1.00 55.53 110 ASP A N 1
ATOM 840 C CA . ASP A 1 110 ? -21.031 -31.401 -20.486 1.00 55.53 110 ASP A CA 1
ATOM 841 C C . ASP A 1 110 ? -21.832 -31.984 -19.310 1.00 55.53 110 ASP A C 1
ATOM 843 O O . ASP A 1 110 ? -22.828 -32.681 -19.513 1.00 55.53 110 ASP A O 1
ATOM 847 N N . LYS A 1 111 ? -21.454 -31.672 -18.062 1.00 56.78 111 LYS A N 1
ATOM 848 C CA . LYS A 1 111 ? -22.142 -32.192 -16.864 1.00 56.78 111 LYS A CA 1
ATOM 849 C C . LYS A 1 111 ? -23.371 -31.382 -16.447 1.00 56.78 111 LYS A C 1
ATOM 851 O O . LYS A 1 111 ? -24.243 -31.924 -15.772 1.00 56.78 111 LYS A O 1
ATOM 856 N N . LEU A 1 112 ? -23.455 -30.108 -16.834 1.00 51.53 112 LEU A N 1
ATOM 857 C CA . LEU A 1 112 ? -24.554 -29.197 -16.483 1.00 51.53 112 LEU A CA 1
ATOM 858 C C . LEU A 1 112 ? -25.422 -28.803 -17.683 1.00 51.53 112 LEU A C 1
ATOM 860 O O . LEU A 1 112 ? -26.205 -27.859 -17.574 1.00 51.53 112 LEU A O 1
ATOM 864 N N . CYS A 1 113 ? -25.317 -29.509 -18.814 1.00 60.88 113 CYS A N 1
ATOM 865 C CA . CYS A 1 113 ? -26.138 -29.241 -19.990 1.00 60.88 113 CYS A CA 1
ATOM 866 C C . CYS A 1 113 ? -27.636 -29.381 -19.654 1.00 60.88 113 CYS A C 1
ATOM 868 O O . CYS A 1 113 ? -28.219 -30.466 -19.674 1.00 60.88 113 CYS A O 1
ATOM 870 N N . ILE A 1 114 ? -28.270 -28.245 -19.352 1.00 60.72 114 ILE A N 1
ATOM 871 C CA . ILE A 1 114 ? -29.710 -28.110 -19.104 1.00 60.72 114 ILE A CA 1
ATOM 872 C C . ILE A 1 114 ? -30.518 -28.566 -20.331 1.00 60.72 114 ILE A C 1
ATOM 874 O O . ILE A 1 114 ? -31.635 -29.049 -20.184 1.00 60.72 114 ILE A O 1
ATOM 878 N N . LEU A 1 115 ? -29.953 -28.493 -21.542 1.00 57.31 115 LEU A N 1
ATOM 879 C CA . LEU A 1 115 ? -30.608 -28.998 -22.752 1.00 57.31 115 LEU A CA 1
ATOM 880 C C . LEU A 1 115 ? -30.701 -30.537 -22.760 1.00 57.31 115 LEU A C 1
ATOM 882 O O . LEU A 1 115 ? -31.755 -31.069 -23.100 1.00 57.31 115 LEU A O 1
ATOM 886 N N . CYS A 1 116 ? -29.684 -31.255 -22.262 1.00 58.81 116 CYS A N 1
ATOM 887 C CA . CYS A 1 116 ? -29.744 -32.717 -22.119 1.00 58.81 116 CYS A CA 1
ATOM 888 C C . CYS A 1 116 ? -30.805 -33.173 -21.099 1.00 58.81 116 CYS A C 1
ATOM 890 O O . CYS A 1 116 ? -31.413 -34.232 -21.266 1.00 58.81 116 CYS A O 1
ATOM 892 N N . SER A 1 117 ? -31.060 -32.391 -20.041 1.00 56.62 117 SER A N 1
ATOM 893 C CA . SER A 1 117 ? -32.103 -32.727 -19.060 1.00 56.62 117 SER A CA 1
ATOM 894 C C . SER A 1 117 ? -33.517 -32.432 -19.576 1.00 56.62 117 SER A C 1
ATOM 896 O O . SER A 1 117 ? -34.449 -33.176 -19.258 1.00 56.62 117 SER A O 1
ATOM 898 N N . ILE A 1 118 ? -33.680 -31.407 -20.421 1.00 58.69 118 ILE A N 1
ATOM 899 C CA . ILE A 1 118 ? -34.956 -31.077 -21.072 1.00 58.69 118 ILE A CA 1
ATOM 900 C C . ILE A 1 118 ? -35.362 -32.166 -22.076 1.00 58.69 118 ILE A C 1
ATOM 902 O O . ILE A 1 118 ? -36.519 -32.595 -22.053 1.00 58.69 118 ILE A O 1
ATOM 906 N N . ASP A 1 119 ? -34.430 -32.693 -22.878 1.00 56.25 119 ASP A N 1
ATOM 907 C 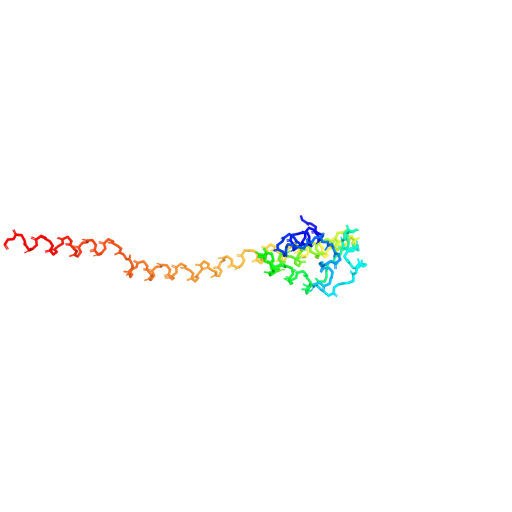CA . ASP A 1 119 ? -34.730 -33.776 -23.830 1.00 56.25 119 ASP A CA 1
ATOM 908 C C . ASP A 1 119 ? -35.087 -35.102 -23.137 1.00 56.25 119 ASP A C 1
ATOM 910 O O . ASP A 1 119 ? -36.031 -35.789 -23.542 1.00 56.25 119 ASP A O 1
ATOM 914 N N . TYR A 1 120 ? -34.422 -35.439 -22.026 1.00 57.53 120 TYR A N 1
ATOM 915 C CA . TYR A 1 120 ? -34.767 -36.621 -21.225 1.00 57.53 120 TYR A CA 1
ATOM 916 C C . TYR A 1 120 ? -36.183 -36.539 -20.622 1.00 57.53 120 TYR A C 1
ATOM 918 O O . TYR A 1 120 ? -36.921 -37.530 -20.595 1.00 57.53 120 TYR A O 1
ATOM 926 N N . LEU A 1 121 ? -36.590 -35.356 -20.151 1.00 54.06 121 LEU A N 1
ATOM 927 C CA . LEU A 1 121 ? -37.922 -35.132 -19.576 1.00 54.06 121 LEU A CA 1
ATOM 928 C C . LEU A 1 121 ? -39.020 -35.043 -20.649 1.00 54.06 121 LEU A C 1
ATOM 930 O O . LEU A 1 121 ? -40.125 -35.547 -20.429 1.00 54.06 121 LEU A O 1
ATOM 934 N N . SER A 1 122 ? -38.710 -34.471 -21.814 1.00 58.41 122 SER A N 1
ATOM 935 C CA . SER A 1 122 ? -39.575 -34.444 -23.003 1.00 58.41 122 SER A CA 1
ATOM 936 C C . SER A 1 122 ? -39.886 -35.861 -23.506 1.00 58.41 122 SER A C 1
ATOM 938 O O . SER A 1 122 ? -41.054 -36.239 -23.648 1.00 58.41 122 SER A O 1
ATOM 940 N N . GLY A 1 123 ? -38.856 -36.703 -23.658 1.00 55.25 123 GLY A N 1
ATOM 941 C CA . GLY A 1 123 ? -39.004 -38.081 -24.134 1.00 55.25 123 GLY A CA 1
ATOM 942 C C . GLY A 1 123 ? -39.771 -39.001 -23.176 1.00 55.25 123 GLY A C 1
ATOM 943 O O . GLY A 1 123 ? -40.495 -39.892 -23.625 1.00 55.25 123 GLY A O 1
ATOM 944 N N . LYS A 1 124 ? -39.674 -38.780 -21.857 1.00 55.50 124 LYS A N 1
ATOM 945 C CA . LYS A 1 124 ? -40.462 -39.528 -20.859 1.00 55.50 124 LYS A CA 1
ATOM 946 C C . LYS A 1 124 ? -41.936 -39.129 -20.844 1.00 55.50 124 LYS A C 1
ATOM 948 O O . LYS A 1 124 ? -42.783 -40.012 -20.744 1.00 55.50 124 LYS A O 1
ATOM 953 N N . ARG A 1 125 ? -42.252 -37.836 -20.983 1.00 52.44 125 ARG A N 1
ATOM 954 C CA . ARG A 1 125 ? -43.645 -37.352 -21.008 1.00 52.44 125 ARG A CA 1
ATOM 955 C C . ARG A 1 125 ? -44.387 -37.796 -22.274 1.00 52.44 125 ARG A C 1
ATOM 957 O O . ARG A 1 125 ? -45.577 -38.076 -22.205 1.00 52.44 125 ARG A O 1
ATOM 964 N N . ALA A 1 126 ? -43.683 -37.929 -23.401 1.00 53.53 126 ALA A N 1
ATOM 965 C CA . ALA A 1 126 ? -44.258 -38.430 -24.652 1.00 53.53 126 ALA A CA 1
ATOM 966 C C . ALA A 1 126 ? -44.605 -39.934 -24.620 1.00 53.53 126 ALA A C 1
ATOM 968 O O . ALA A 1 126 ? -45.520 -40.361 -25.316 1.00 53.53 126 ALA A O 1
ATOM 969 N N . ARG A 1 127 ? -43.911 -40.746 -23.807 1.00 52.25 127 ARG A N 1
ATOM 970 C CA . ARG A 1 127 ? -44.173 -42.196 -23.692 1.00 52.25 127 ARG A CA 1
ATOM 971 C C . ARG A 1 127 ? -45.206 -42.574 -22.631 1.00 52.25 127 ARG A C 1
ATOM 973 O O . ARG A 1 127 ? -45.659 -43.707 -22.640 1.00 52.25 127 ARG A O 1
ATOM 980 N N . SER A 1 128 ? -45.579 -41.664 -21.732 1.00 51.59 128 SER A N 1
ATOM 981 C CA . SER A 1 128 ? -46.608 -41.909 -20.709 1.00 51.59 128 SER A CA 1
ATOM 982 C C . SER A 1 128 ? -48.015 -41.458 -21.129 1.00 51.59 128 SER A C 1
ATOM 984 O O . SER A 1 128 ? -48.901 -41.396 -20.283 1.00 51.59 128 SER A O 1
ATOM 986 N N . ALA A 1 129 ? -48.202 -41.072 -22.395 1.00 49.81 129 ALA A N 1
ATOM 987 C CA . ALA A 1 129 ? -49.463 -40.566 -22.944 1.00 49.81 129 ALA A CA 1
ATOM 988 C C . ALA A 1 129 ? -50.128 -41.5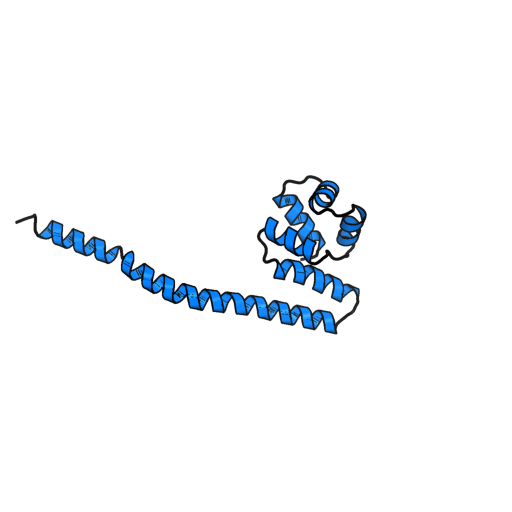26 -23.958 1.00 49.81 129 ALA A C 1
ATOM 990 O O . ALA A 1 129 ? -51.021 -41.100 -24.687 1.00 49.81 129 ALA A O 1
ATOM 991 N N . PHE A 1 130 ? -49.709 -42.795 -23.995 1.00 41.91 130 PHE A N 1
ATOM 992 C CA . PHE A 1 130 ? -50.339 -43.874 -24.763 1.00 41.91 130 PHE A CA 1
ATOM 993 C C . PHE A 1 130 ? -50.536 -45.111 -23.891 1.00 41.91 130 PHE A C 1
ATOM 995 O O . PHE A 1 130 ? -49.615 -45.408 -23.095 1.00 41.91 130 PHE A O 1
#

pLDDT: mean 78.97, std 17.05, range [41.91, 96.88]

Sequence (130 aa):
MKPYDLIEQYKQKKGLRSDNAVAKELGLTRGAISAVKHGGSLSVENAWTIAEVIGMDPAEAVAICKIAQAERSHDEEGLQVWKRRFQAVTHSAATVFGLIAIPYWAEVADKLCILCSIDYLSGKRARSAF

Organism: NCBI:txid1177929